Protein AF-A0A2E5NW53-F1 (afdb_monomer_lite)

Foldseek 3Di:
DCPLLVVLVVLLVPDPDQWKKWKKAFPDDPFQQNRWIWIFTGANQHTPFIAGDPRTDRHDPPDDPPDDGDNGDDCVSDHDLNRVSVVLVVLVVQDFPDWDWDADPNRSGTQWIWTHHDPPGPDDTGTMGIGDMGGDDHDDD

pLDDT: mean 92.95, std 7.67, range [52.12, 98.56]

Structure (mmCIF, N/CA/C/O backbone):
data_AF-A0A2E5NW53-F1
#
_entry.id   AF-A0A2E5NW53-F1
#
loop_
_atom_site.group_PDB
_atom_site.id
_atom_site.type_symbol
_atom_site.label_atom_id
_atom_site.label_alt_id
_atom_site.label_comp_id
_atom_site.label_asym_id
_atom_site.label_entity_id
_atom_site.label_seq_id
_atom_site.pdbx_PDB_ins_code
_atom_site.Cartn_x
_atom_site.Cartn_y
_atom_site.Cartn_z
_atom_site.occupancy
_atom_site.B_iso_or_equiv
_atom_site.auth_seq_id
_atom_site.auth_comp_id
_atom_site.auth_asym_id
_atom_site.auth_atom_id
_atom_site.pdbx_PDB_model_num
ATOM 1 N N . MET A 1 1 ? -3.832 -21.902 -1.894 1.00 52.12 1 MET A N 1
ATOM 2 C CA . MET A 1 1 ? -3.038 -20.913 -1.132 1.00 52.12 1 MET A CA 1
ATOM 3 C C . MET A 1 1 ? -3.887 -19.826 -0.452 1.00 52.12 1 MET A C 1
ATOM 5 O O . MET A 1 1 ? -3.320 -19.082 0.332 1.00 52.12 1 MET A O 1
ATOM 9 N N . LEU A 1 2 ? -5.222 -19.782 -0.626 1.00 60.06 2 LEU A N 1
ATOM 10 C CA . LEU A 1 2 ? -6.087 -18.758 -0.003 1.00 60.06 2 LEU A CA 1
ATOM 11 C C . LEU A 1 2 ? -6.259 -18.856 1.530 1.00 60.06 2 LEU A C 1
ATOM 13 O O . LEU A 1 2 ? -6.470 -17.836 2.175 1.00 60.06 2 LEU A O 1
ATOM 17 N N . LEU A 1 3 ? -6.088 -20.041 2.134 1.00 62.88 3 LEU A N 1
ATOM 18 C CA . LEU A 1 3 ? -6.328 -20.259 3.575 1.00 62.88 3 LEU A CA 1
ATOM 19 C C . LEU A 1 3 ? -5.543 -19.306 4.499 1.00 62.88 3 LEU A C 1
ATOM 21 O O . LEU A 1 3 ? -6.038 -18.954 5.564 1.00 62.88 3 LEU A O 1
ATOM 25 N N . GLY A 1 4 ? -4.332 -18.890 4.110 1.00 79.81 4 GLY A N 1
ATOM 26 C CA . GLY A 1 4 ? -3.546 -17.930 4.893 1.00 79.81 4 GLY A CA 1
ATOM 27 C C . GLY A 1 4 ? -4.102 -16.506 4.806 1.00 79.81 4 GLY A C 1
ATOM 28 O O . GLY A 1 4 ? -4.240 -15.837 5.827 1.00 79.81 4 GLY A O 1
ATOM 29 N N . LEU A 1 5 ? -4.474 -16.069 3.600 1.00 91.06 5 LEU A N 1
ATOM 30 C CA . LEU A 1 5 ? -5.009 -14.729 3.346 1.00 91.06 5 LEU A CA 1
ATOM 31 C C . LEU A 1 5 ? -6.331 -14.507 4.095 1.00 91.06 5 LEU A C 1
ATOM 33 O O . LEU A 1 5 ? -6.516 -13.459 4.711 1.00 91.06 5 LEU A O 1
ATOM 37 N N . ASP A 1 6 ? -7.207 -15.514 4.106 1.00 91.50 6 ASP A N 1
ATOM 38 C CA . ASP A 1 6 ? -8.514 -15.445 4.767 1.00 91.50 6 ASP A CA 1
ATOM 39 C C . ASP A 1 6 ? -8.408 -15.287 6.288 1.00 91.50 6 ASP A C 1
ATOM 41 O O . ASP A 1 6 ? -9.122 -14.473 6.874 1.00 91.50 6 ASP A O 1
ATOM 45 N N . ILE A 1 7 ? -7.500 -16.022 6.943 1.00 93.31 7 ILE A N 1
ATOM 46 C CA . ILE A 1 7 ? -7.279 -15.916 8.397 1.00 93.31 7 ILE A CA 1
ATOM 47 C C . ILE A 1 7 ? -6.802 -14.506 8.758 1.00 93.31 7 ILE A C 1
ATOM 49 O O . ILE A 1 7 ? -7.299 -13.892 9.704 1.00 93.31 7 ILE A O 1
ATOM 53 N N . HIS A 1 8 ? -5.863 -13.973 7.981 1.00 95.50 8 HIS A N 1
ATOM 54 C CA . HIS A 1 8 ? -5.326 -12.632 8.179 1.00 95.50 8 HIS A CA 1
ATOM 55 C C . HIS A 1 8 ? -6.377 -11.542 7.923 1.00 95.50 8 HIS A C 1
ATOM 57 O O . HIS A 1 8 ? -6.503 -10.609 8.719 1.00 95.50 8 HIS A O 1
ATOM 63 N N . ARG A 1 9 ? -7.217 -11.713 6.895 1.00 94.81 9 ARG A N 1
ATOM 64 C CA . ARG A 1 9 ? -8.371 -10.847 6.614 1.00 94.81 9 ARG A CA 1
ATOM 65 C C . ARG A 1 9 ? -9.383 -10.857 7.765 1.00 94.81 9 ARG A C 1
ATOM 67 O O . ARG A 1 9 ? -9.870 -9.801 8.164 1.00 94.81 9 ARG A O 1
ATOM 74 N N . GLN A 1 10 ? -9.675 -12.026 8.335 1.00 94.06 10 GLN A N 1
ATOM 75 C CA . GLN A 1 10 ? -10.566 -12.152 9.493 1.00 94.06 10 GLN A CA 1
ATOM 76 C C . GLN A 1 10 ? -9.989 -11.478 10.740 1.00 94.06 10 GLN A C 1
ATOM 78 O O . GLN A 1 10 ? -10.718 -10.780 11.441 1.00 94.06 10 GLN A O 1
ATOM 83 N N . LEU A 1 11 ? -8.688 -11.631 10.999 1.00 94.69 11 LEU A N 1
ATOM 84 C CA . LEU A 1 11 ? -8.025 -10.951 12.112 1.00 94.69 11 LEU A CA 1
ATOM 85 C C . LEU A 1 11 ? -8.082 -9.427 11.936 1.00 94.69 11 LEU A C 1
ATOM 87 O O . LEU A 1 11 ? -8.476 -8.720 12.864 1.00 94.69 11 LEU A O 1
ATOM 91 N N . TRP A 1 12 ? -7.822 -8.931 10.724 1.00 95.50 12 TRP A N 1
ATOM 92 C CA . TRP A 1 12 ? -7.938 -7.508 10.395 1.00 95.50 12 TRP A CA 1
ATOM 93 C C . TRP A 1 12 ? -9.362 -6.958 10.571 1.00 95.50 12 TRP A C 1
ATOM 95 O O . TRP A 1 12 ? -9.553 -5.802 10.960 1.00 95.50 12 TRP A O 1
ATOM 105 N N . ALA A 1 13 ? -10.387 -7.780 10.344 1.00 93.38 13 ALA A N 1
ATOM 106 C CA . ALA A 1 13 ? -11.779 -7.396 10.570 1.00 93.38 13 ALA A CA 1
ATOM 107 C C . ALA A 1 13 ? -12.118 -7.172 12.058 1.00 93.38 13 ALA A C 1
ATOM 109 O O . ALA A 1 13 ? -13.089 -6.483 12.360 1.00 93.38 13 ALA A O 1
ATOM 110 N N . THR A 1 14 ? -11.315 -7.698 12.993 1.00 92.25 14 THR A N 1
ATOM 111 C CA . THR A 1 14 ? -11.500 -7.488 14.445 1.00 92.25 14 THR A CA 1
ATOM 112 C C . THR A 1 14 ? -10.867 -6.202 14.978 1.00 92.25 14 THR A C 1
ATOM 114 O O . THR A 1 14 ? -10.895 -5.948 16.185 1.00 92.25 14 THR A O 1
ATOM 117 N N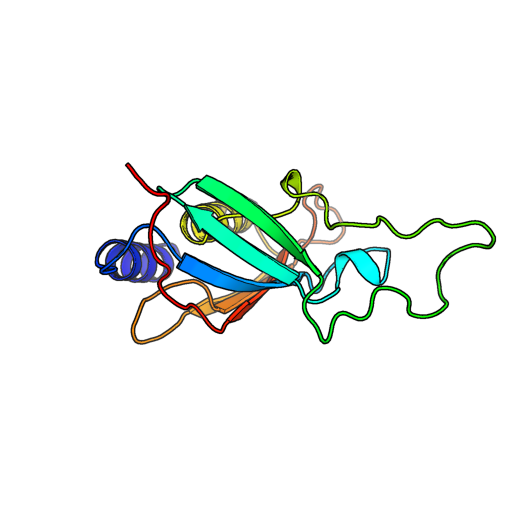 . ARG A 1 15 ? -10.290 -5.379 14.095 1.00 89.88 15 ARG A N 1
ATOM 118 C CA . ARG A 1 15 ? -9.657 -4.111 14.466 1.00 89.88 15 ARG A CA 1
ATOM 119 C C . ARG A 1 15 ? -10.600 -3.209 15.281 1.00 89.88 15 ARG A C 1
ATOM 121 O O . ARG A 1 15 ? -11.804 -3.175 15.030 1.00 89.88 15 ARG A O 1
ATOM 128 N N . PRO A 1 16 ? -10.057 -2.397 16.203 1.00 81.62 16 PRO A N 1
ATOM 129 C CA . PRO A 1 16 ? -10.871 -1.545 17.069 1.00 81.62 16 PRO A CA 1
ATOM 130 C C . PRO A 1 16 ? -11.418 -0.288 16.374 1.00 81.62 16 PRO A C 1
ATOM 132 O O . PRO A 1 16 ? -12.311 0.362 16.910 1.00 81.62 16 PRO A O 1
ATOM 135 N N . SER A 1 17 ? -10.868 0.098 15.217 1.00 86.56 17 SER A N 1
ATOM 136 C CA . SER A 1 17 ? -11.223 1.334 14.514 1.00 86.56 17 SER A CA 1
ATOM 137 C C . SER A 1 17 ? -11.180 1.148 12.999 1.00 86.56 17 SER A C 1
ATOM 139 O O . SER A 1 17 ? -10.268 0.518 12.468 1.00 86.56 17 SER A O 1
ATOM 141 N N . ASN A 1 18 ? -12.130 1.776 12.306 1.00 90.25 18 ASN A N 1
ATOM 142 C CA . ASN A 1 18 ? -12.142 1.921 10.843 1.00 90.25 18 ASN A CA 1
ATOM 143 C C . ASN A 1 18 ? -11.446 3.204 10.365 1.00 90.25 18 ASN A C 1
ATOM 145 O O . ASN A 1 18 ? -11.425 3.494 9.170 1.00 90.25 18 ASN A O 1
ATOM 149 N N . ASN A 1 19 ? -10.894 3.965 11.311 1.00 95.31 19 ASN A N 1
ATOM 150 C CA . ASN A 1 19 ? -10.099 5.156 11.074 1.00 95.31 19 ASN A CA 1
ATOM 151 C C . ASN A 1 19 ? -8.669 4.862 11.512 1.00 95.31 19 ASN A C 1
ATOM 153 O O . ASN A 1 19 ? -8.413 4.598 12.695 1.00 95.31 19 ASN A O 1
ATOM 157 N N . TYR A 1 20 ? -7.741 4.905 10.570 1.00 95.81 20 TYR A N 1
ATOM 158 C CA . TYR A 1 20 ? -6.336 4.634 10.828 1.00 95.81 20 TYR A CA 1
ATOM 159 C C . TYR A 1 20 ? -5.460 5.341 9.802 1.00 95.81 20 TYR A C 1
ATOM 161 O O . TYR A 1 20 ? -5.922 5.787 8.756 1.00 95.81 20 TYR A O 1
ATOM 169 N N . LYS A 1 21 ? -4.175 5.429 10.109 1.00 97.00 21 LYS A N 1
ATOM 170 C CA . LYS A 1 21 ? -3.142 5.780 9.144 1.00 97.00 21 LYS A CA 1
ATOM 171 C C . LYS A 1 21 ? -2.034 4.745 9.172 1.00 97.00 21 LYS A C 1
ATOM 173 O O . LYS A 1 21 ? -1.871 4.064 10.184 1.00 97.00 21 LYS A O 1
ATOM 178 N N . PHE A 1 22 ? -1.301 4.610 8.080 1.00 97.56 22 PHE A N 1
ATOM 179 C CA . PHE A 1 22 ? -0.179 3.685 7.988 1.00 97.56 22 PHE A CA 1
ATOM 180 C C . PHE A 1 22 ? 0.862 4.199 6.994 1.00 97.56 22 PHE A C 1
ATOM 182 O O . PHE A 1 22 ? 0.536 4.913 6.046 1.00 97.56 22 PHE A O 1
ATOM 189 N N . GLY A 1 23 ? 2.120 3.836 7.232 1.00 98.12 23 GLY A N 1
ATOM 190 C CA . GLY A 1 23 ? 3.202 4.063 6.286 1.00 98.12 23 GLY A CA 1
ATOM 191 C C . GLY A 1 23 ? 3.139 3.032 5.167 1.00 98.12 23 GLY A C 1
ATOM 192 O O . GLY A 1 23 ? 2.930 1.844 5.430 1.00 98.12 23 GLY A O 1
ATOM 193 N N . PHE A 1 24 ? 3.334 3.470 3.930 1.00 98.56 24 PHE A N 1
ATOM 194 C CA . PHE A 1 24 ? 3.281 2.609 2.756 1.00 98.56 24 PHE A CA 1
ATOM 195 C C . PHE A 1 24 ? 4.365 2.979 1.744 1.00 98.56 24 PHE A C 1
ATOM 197 O O . PHE A 1 24 ? 4.772 4.136 1.642 1.00 98.56 24 PHE A O 1
ATOM 204 N N . LYS A 1 25 ? 4.830 1.985 0.989 1.00 97.94 25 LYS A N 1
ATOM 205 C CA . LYS A 1 25 ? 5.751 2.171 -0.129 1.00 97.94 25 LYS A CA 1
ATOM 206 C C . LYS A 1 25 ? 5.545 1.082 -1.178 1.00 97.94 25 LYS A C 1
ATOM 208 O O . LYS A 1 25 ? 5.604 -0.103 -0.845 1.00 97.94 25 LYS A O 1
ATOM 213 N N . TRP A 1 26 ? 5.425 1.480 -2.443 1.00 98.00 26 TRP A N 1
ATOM 214 C CA . TRP A 1 26 ? 5.628 0.573 -3.571 1.00 98.00 26 TRP A CA 1
ATOM 215 C C . TRP A 1 26 ? 7.124 0.297 -3.774 1.00 98.00 26 TRP A C 1
ATOM 217 O O . TRP A 1 26 ? 7.973 1.178 -3.638 1.00 98.00 26 TRP A O 1
ATOM 227 N N . ASN A 1 27 ? 7.471 -0.944 -4.100 1.00 96.69 27 ASN A N 1
ATOM 228 C CA . ASN A 1 27 ? 8.833 -1.324 -4.492 1.00 96.69 27 ASN A CA 1
ATOM 229 C C . ASN A 1 27 ? 9.004 -1.376 -6.015 1.00 96.69 27 ASN A C 1
ATOM 231 O O . ASN A 1 27 ? 10.132 -1.433 -6.502 1.00 96.69 27 ASN A O 1
ATOM 235 N N . VAL A 1 28 ? 7.892 -1.350 -6.746 1.00 94.19 28 VAL A N 1
ATOM 236 C CA . VAL A 1 28 ? 7.821 -1.255 -8.204 1.00 94.19 28 VAL A CA 1
ATOM 237 C C . VAL A 1 28 ? 7.417 0.162 -8.599 1.00 94.19 28 VAL A C 1
ATOM 239 O O . VAL A 1 28 ? 6.672 0.818 -7.876 1.00 94.19 28 VAL A O 1
ATOM 242 N N . GLY A 1 29 ? 7.947 0.643 -9.716 1.00 91.69 29 GLY A N 1
ATOM 243 C CA . GLY A 1 29 ? 7.737 2.006 -10.200 1.00 91.69 29 GLY A CA 1
ATOM 244 C C . GLY A 1 29 ? 8.891 2.447 -11.092 1.00 91.69 29 GLY A C 1
ATOM 245 O O . GLY A 1 29 ? 10.060 2.137 -10.812 1.00 91.69 29 GLY A O 1
ATOM 246 N N . ASP A 1 30 ? 8.548 3.166 -12.151 1.00 90.31 30 ASP A N 1
ATOM 247 C CA . ASP A 1 30 ? 9.478 3.700 -13.140 1.00 90.31 30 ASP A CA 1
ATOM 248 C C . ASP A 1 30 ? 10.244 4.898 -12.564 1.00 90.31 30 ASP A C 1
ATOM 250 O O . ASP A 1 30 ? 11.437 5.052 -12.825 1.00 90.31 30 ASP A O 1
ATOM 254 N N . PHE A 1 31 ? 9.599 5.687 -11.700 1.00 91.81 31 PHE A N 1
ATOM 255 C CA . PHE A 1 31 ? 10.177 6.889 -11.095 1.00 91.81 31 PHE A CA 1
ATOM 256 C C . PHE A 1 31 ? 10.404 6.754 -9.586 1.00 91.81 31 PHE A C 1
ATOM 258 O O . PHE A 1 31 ? 9.787 5.930 -8.905 1.00 91.81 31 PHE A O 1
ATOM 265 N N . ALA A 1 32 ? 11.293 7.583 -9.029 1.00 93.00 32 ALA A N 1
ATOM 266 C CA . ALA A 1 32 ? 11.590 7.556 -7.598 1.00 93.00 32 ALA A CA 1
ATOM 267 C C . ALA A 1 32 ? 10.361 7.882 -6.734 1.00 93.00 32 ALA A C 1
ATOM 269 O O . ALA A 1 32 ? 10.119 7.182 -5.751 1.00 93.00 32 ALA A O 1
ATOM 270 N N . TYR A 1 33 ? 9.555 8.881 -7.121 1.00 93.38 33 TYR A N 1
ATOM 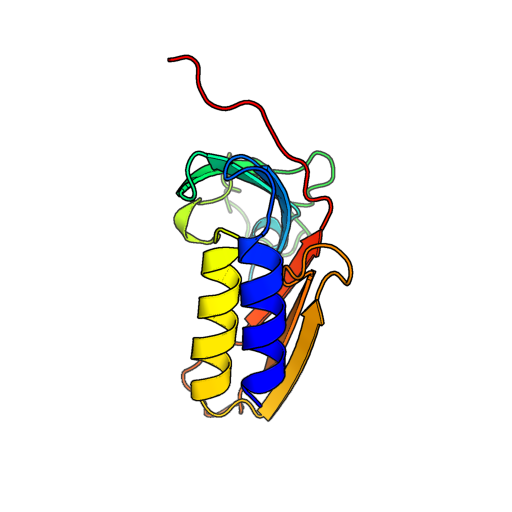271 C CA . TYR A 1 33 ? 8.354 9.279 -6.372 1.00 93.38 33 TYR A CA 1
ATOM 272 C C . TYR A 1 33 ? 7.307 8.162 -6.264 1.00 93.38 33 TYR A C 1
ATOM 274 O O . TYR A 1 33 ? 6.642 8.056 -5.240 1.00 93.38 33 TYR A O 1
ATOM 282 N N . GLU A 1 34 ? 7.194 7.281 -7.260 1.00 94.38 34 GLU A N 1
ATOM 283 C CA . GLU A 1 34 ? 6.256 6.147 -7.224 1.00 94.38 34 GLU A CA 1
ATOM 284 C C . GLU A 1 34 ? 6.646 5.133 -6.141 1.00 94.38 34 GLU A C 1
ATOM 286 O O . GLU A 1 34 ? 5.793 4.505 -5.519 1.00 94.38 34 GLU A O 1
ATOM 291 N N . LYS A 1 35 ? 7.951 5.033 -5.865 1.00 95.81 35 LYS A N 1
ATOM 292 C CA . LYS A 1 35 ? 8.547 4.168 -4.837 1.00 95.81 35 LYS A CA 1
ATOM 293 C C . LYS A 1 35 ? 8.870 4.921 -3.545 1.00 95.81 35 LYS A C 1
ATOM 295 O O . LYS A 1 35 ? 9.554 4.378 -2.667 1.00 95.81 35 LYS A O 1
ATOM 300 N N . ALA A 1 36 ? 8.458 6.181 -3.432 1.00 97.06 36 ALA A N 1
ATOM 301 C CA . ALA A 1 36 ? 8.704 6.976 -2.244 1.00 97.06 36 ALA A CA 1
ATOM 302 C C . ALA A 1 36 ? 7.771 6.543 -1.107 1.00 97.06 36 ALA A C 1
ATOM 304 O O . ALA A 1 36 ? 6.679 6.014 -1.322 1.00 97.06 36 ALA A O 1
ATOM 305 N N . ASN A 1 37 ? 8.221 6.759 0.127 1.00 98.00 37 ASN A N 1
ATOM 306 C CA . ASN A 1 37 ? 7.399 6.476 1.296 1.00 98.00 37 ASN A CA 1
ATOM 307 C C . ASN A 1 37 ? 6.244 7.479 1.371 1.00 98.00 37 ASN A C 1
ATOM 309 O O . ASN A 1 37 ? 6.449 8.687 1.234 1.00 98.00 37 ASN A O 1
ATOM 313 N N . VAL A 1 38 ? 5.052 6.978 1.665 1.00 98.38 38 VAL A N 1
ATOM 314 C CA . VAL A 1 38 ? 3.858 7.787 1.901 1.00 98.38 38 VAL A CA 1
ATOM 315 C C . VAL A 1 38 ? 3.221 7.435 3.237 1.00 98.38 38 VAL A C 1
ATOM 317 O O . VAL A 1 38 ? 3.412 6.340 3.770 1.00 98.38 38 VAL A O 1
ATOM 320 N N . GLU A 1 39 ? 2.432 8.361 3.767 1.00 98.44 39 GLU A N 1
ATOM 321 C CA . GLU A 1 39 ? 1.445 8.085 4.803 1.00 98.44 39 GLU A CA 1
ATOM 322 C C . GLU A 1 39 ? 0.060 8.042 4.149 1.00 98.44 39 GLU A C 1
ATOM 324 O O . GLU A 1 39 ? -0.379 9.011 3.527 1.00 98.44 39 GLU A O 1
ATOM 329 N N . VAL A 1 40 ? -0.626 6.909 4.292 1.00 98.31 40 VAL A N 1
ATOM 330 C CA . VAL A 1 40 ? -2.004 6.726 3.830 1.00 98.31 40 VAL A CA 1
ATOM 331 C C . VAL A 1 40 ? -2.927 6.896 5.025 1.00 98.31 40 VAL A C 1
ATOM 333 O O . VAL A 1 40 ? -2.792 6.198 6.033 1.00 98.31 40 VAL A O 1
ATOM 336 N N . ARG A 1 41 ? -3.889 7.808 4.908 1.00 97.56 41 ARG A N 1
ATOM 337 C CA . ARG A 1 41 ? -4.927 8.058 5.902 1.00 97.56 41 ARG A CA 1
ATOM 338 C C . ARG A 1 41 ? -6.249 7.477 5.426 1.00 97.56 41 ARG A C 1
ATOM 340 O O . ARG A 1 41 ? -6.708 7.776 4.329 1.00 97.56 41 ARG A O 1
ATOM 347 N N . VAL A 1 42 ? -6.878 6.679 6.282 1.00 97.12 42 VAL A N 1
ATOM 348 C CA . VAL A 1 42 ? -8.152 6.010 6.022 1.00 97.12 42 VAL A CA 1
ATOM 349 C C . VAL A 1 42 ? -9.178 6.464 7.052 1.00 97.12 42 VAL A C 1
ATOM 351 O O . VAL A 1 42 ? -8.932 6.376 8.258 1.00 97.12 42 VAL A O 1
ATOM 354 N N . LEU A 1 43 ? -10.335 6.929 6.585 1.00 95.25 43 LEU A N 1
ATOM 355 C CA . LEU A 1 43 ? -11.487 7.289 7.407 1.00 95.25 43 LEU A CA 1
ATOM 356 C C . LEU A 1 43 ? -12.705 6.506 6.927 1.00 95.25 43 LEU A C 1
ATOM 358 O O . LEU A 1 43 ? -13.002 6.474 5.740 1.00 95.25 43 LEU A O 1
ATOM 362 N N . LYS A 1 44 ? -13.422 5.863 7.853 1.00 91.88 44 LYS A N 1
ATOM 363 C CA . LYS A 1 44 ? -14.615 5.051 7.557 1.00 91.88 44 LYS A CA 1
ATOM 364 C C . LYS A 1 44 ? -14.377 4.017 6.436 1.00 91.88 44 LYS A C 1
ATOM 366 O O . LYS A 1 44 ? -15.287 3.726 5.671 1.00 91.88 44 LYS A O 1
ATOM 371 N N . ASN A 1 45 ? -13.181 3.416 6.405 1.00 89.81 45 ASN A N 1
ATOM 372 C CA . ASN A 1 45 ? -12.718 2.460 5.383 1.00 89.81 45 ASN A CA 1
ATOM 373 C C . ASN A 1 45 ? -12.526 3.024 3.962 1.00 89.81 45 ASN A C 1
ATOM 375 O O . ASN A 1 45 ? -12.386 2.243 3.022 1.00 89.81 45 ASN A O 1
ATOM 379 N N . GLU A 1 46 ? -12.451 4.342 3.807 1.00 94.81 46 GLU A N 1
ATOM 380 C CA . GLU A 1 46 ? -12.118 5.014 2.549 1.00 94.81 46 GLU A CA 1
ATOM 381 C C . GLU A 1 46 ? -10.812 5.797 2.707 1.00 94.81 46 GLU A C 1
ATOM 383 O O . GLU A 1 46 ? -10.492 6.268 3.802 1.00 94.81 46 GLU A O 1
ATOM 388 N N . ILE A 1 47 ? -10.029 5.908 1.632 1.00 96.75 47 ILE A N 1
ATOM 389 C CA . ILE A 1 47 ? -8.827 6.748 1.641 1.00 96.75 47 ILE A CA 1
ATOM 390 C C . ILE A 1 47 ? -9.275 8.208 1.751 1.00 96.75 47 ILE A C 1
ATOM 392 O O . ILE A 1 47 ? -9.979 8.712 0.884 1.00 96.75 47 ILE A O 1
ATOM 396 N N . ASP A 1 48 ? -8.856 8.869 2.826 1.00 96.56 48 ASP A N 1
ATOM 397 C CA . ASP A 1 48 ? -9.076 10.299 3.068 1.00 96.56 48 ASP A CA 1
ATOM 398 C C . ASP A 1 48 ? -7.961 11.131 2.430 1.00 96.56 48 ASP A C 1
ATOM 400 O O . ASP A 1 48 ? -8.215 12.146 1.787 1.00 96.56 48 ASP A O 1
ATOM 404 N N . ALA A 1 49 ? -6.713 10.688 2.599 1.00 96.50 49 ALA A N 1
ATOM 405 C CA . ALA A 1 49 ? -5.547 11.376 2.070 1.00 96.50 49 ALA A CA 1
ATOM 406 C C . ALA A 1 49 ? -4.367 10.421 1.888 1.00 96.50 49 ALA A C 1
ATOM 408 O O . ALA A 1 49 ? -4.199 9.463 2.648 1.00 96.50 49 ALA A O 1
ATOM 409 N N . VAL A 1 50 ? -3.509 10.746 0.925 1.00 98.06 50 VAL A N 1
ATOM 410 C CA . VAL A 1 50 ? -2.171 10.172 0.793 1.00 98.06 50 VAL A CA 1
ATOM 411 C C . VAL A 1 50 ? -1.187 11.326 0.703 1.00 98.06 50 VAL A C 1
ATOM 413 O O . VAL A 1 50 ? -1.371 12.240 -0.099 1.00 98.06 50 VAL A O 1
ATOM 416 N N . VAL A 1 51 ? -0.170 11.315 1.556 1.00 97.94 51 VAL A N 1
ATOM 417 C CA . VAL A 1 51 ? 0.835 12.381 1.622 1.00 97.94 51 VAL A CA 1
ATOM 418 C C . VAL A 1 51 ? 2.232 11.787 1.597 1.00 97.94 51 VAL A C 1
ATOM 420 O O . VAL A 1 51 ? 2.447 10.675 2.083 1.00 97.94 51 VAL A O 1
ATOM 423 N N . TRP A 1 52 ? 3.195 12.527 1.048 1.00 97.94 52 TRP A N 1
ATOM 424 C CA . TRP A 1 52 ? 4.605 12.166 1.170 1.00 97.94 52 TRP A CA 1
ATOM 425 C C . TRP A 1 52 ? 4.980 12.046 2.649 1.00 97.94 52 TRP A C 1
ATOM 427 O O . TRP A 1 52 ? 4.662 12.931 3.444 1.00 97.94 52 TRP A O 1
ATOM 437 N N . ALA A 1 53 ? 5.639 10.951 3.024 1.00 97.12 53 ALA A N 1
ATOM 438 C CA . ALA A 1 53 ? 6.185 10.819 4.368 1.00 97.12 53 ALA A CA 1
ATOM 439 C C . ALA A 1 53 ? 7.388 11.761 4.551 1.00 97.12 53 ALA A C 1
ATOM 441 O O . ALA A 1 53 ? 8.067 12.107 3.586 1.00 97.12 53 ALA A O 1
ATOM 442 N N . ASP A 1 54 ? 7.725 12.104 5.797 1.00 94.44 54 ASP A N 1
ATOM 443 C CA . ASP A 1 54 ? 8.863 12.989 6.106 1.00 94.44 54 ASP A CA 1
ATOM 444 C C . ASP A 1 54 ? 10.206 12.479 5.549 1.00 94.44 54 ASP A C 1
ATOM 446 O O . ASP A 1 54 ? 11.129 13.251 5.302 1.00 94.44 54 ASP A O 1
ATOM 450 N N . ASN A 1 55 ? 10.326 11.162 5.358 1.00 94.38 55 ASN A N 1
ATOM 451 C CA . ASN A 1 55 ? 11.501 10.497 4.798 1.00 94.38 55 ASN A CA 1
ATOM 452 C C . ASN A 1 55 ? 11.317 10.068 3.328 1.00 94.38 55 ASN A C 1
ATOM 454 O O . ASN A 1 55 ? 12.022 9.166 2.866 1.00 94.38 55 ASN A O 1
ATOM 458 N N . ALA A 1 56 ? 10.349 10.644 2.612 1.00 96.31 56 ALA A N 1
ATOM 459 C CA . ALA A 1 56 ? 10.115 10.364 1.202 1.00 96.31 56 ALA A CA 1
ATOM 460 C C . ALA A 1 56 ? 11.313 10.804 0.349 1.00 96.31 56 ALA A C 1
ATOM 462 O O . ALA A 1 56 ? 11.806 11.925 0.461 1.00 96.31 56 ALA A O 1
ATOM 463 N N . VAL A 1 57 ? 11.762 9.917 -0.538 1.00 95.38 57 VAL A N 1
ATOM 464 C CA . VAL A 1 57 ? 12.768 10.223 -1.560 1.00 95.38 57 VAL A CA 1
ATOM 465 C C . VAL A 1 57 ? 12.048 10.240 -2.899 1.00 95.38 57 VAL A C 1
ATOM 467 O O . VAL A 1 57 ? 11.768 9.186 -3.458 1.00 95.38 57 VAL A O 1
ATOM 470 N N . THR A 1 58 ? 11.692 11.432 -3.372 1.00 93.81 58 THR A N 1
ATOM 471 C CA . THR A 1 58 ? 10.855 11.615 -4.571 1.00 93.81 58 THR A CA 1
ATOM 472 C C . THR A 1 58 ? 11.650 11.804 -5.863 1.00 93.81 58 THR A C 1
ATOM 474 O O . THR A 1 58 ? 11.061 11.845 -6.938 1.00 93.81 58 THR A O 1
ATOM 477 N N . THR A 1 59 ? 12.978 11.881 -5.765 1.00 92.38 59 THR A N 1
ATOM 478 C CA . THR A 1 59 ? 13.914 11.905 -6.896 1.00 92.38 59 THR A CA 1
ATOM 479 C C . THR A 1 59 ? 15.124 11.038 -6.585 1.00 92.38 59 THR 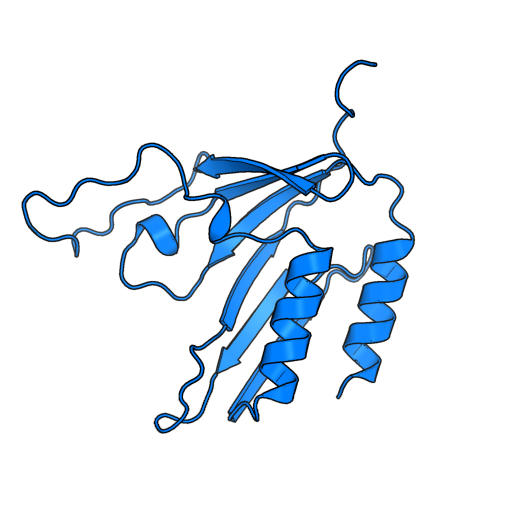A C 1
ATOM 481 O O . THR A 1 59 ? 15.596 11.007 -5.445 1.00 92.38 59 THR A O 1
ATOM 484 N N . ASP A 1 60 ? 15.635 10.345 -7.596 1.00 89.31 60 ASP A N 1
ATOM 485 C CA . ASP A 1 60 ? 16.900 9.605 -7.528 1.00 89.31 60 ASP A CA 1
ATOM 486 C C . ASP A 1 60 ? 17.907 10.037 -8.611 1.00 89.31 60 ASP A C 1
ATOM 488 O O . ASP A 1 60 ? 19.006 9.484 -8.698 1.00 89.31 60 ASP A O 1
ATOM 492 N N . GLY A 1 61 ? 17.560 11.058 -9.403 1.00 84.94 61 GLY A N 1
ATOM 493 C CA . GLY A 1 61 ? 18.388 11.585 -10.483 1.00 84.94 61 GLY A CA 1
ATOM 494 C C . GLY A 1 61 ? 18.244 10.823 -11.801 1.00 84.94 61 GLY A C 1
ATOM 495 O O . GLY A 1 61 ? 18.935 11.162 -12.762 1.00 84.94 61 GLY A O 1
ATOM 496 N N . SER A 1 62 ? 17.364 9.818 -11.868 1.00 84.88 62 SER A N 1
ATOM 497 C CA . SER A 1 62 ? 16.992 9.150 -13.120 1.00 84.88 62 SER A CA 1
ATOM 498 C C . SER A 1 62 ? 15.939 9.922 -13.922 1.00 84.88 62 SER A C 1
ATOM 500 O O . SER A 1 62 ? 15.718 9.620 -15.098 1.00 84.88 62 SER A O 1
ATOM 502 N N . GLU A 1 63 ? 15.306 10.933 -13.318 1.00 87.25 63 GLU A N 1
ATOM 503 C CA . GLU A 1 63 ? 14.235 11.689 -13.955 1.00 87.25 63 GLU A CA 1
ATOM 504 C C . GLU A 1 63 ? 14.739 12.524 -15.156 1.00 87.25 63 GLU A C 1
ATOM 506 O O . GLU A 1 63 ? 15.778 13.189 -15.070 1.00 87.25 63 GLU A O 1
ATOM 511 N N . PRO A 1 64 ? 14.006 12.552 -16.288 1.00 87.50 64 PRO A N 1
ATOM 512 C CA . PRO A 1 64 ? 14.367 13.370 -17.444 1.00 87.50 64 PRO A CA 1
ATOM 513 C C . PRO A 1 64 ? 14.434 14.872 -17.136 1.00 87.50 64 PRO A C 1
ATOM 515 O O . PRO A 1 64 ? 13.727 15.396 -16.275 1.00 87.50 64 PRO A O 1
ATOM 518 N N . ALA A 1 65 ? 15.224 15.615 -17.915 1.00 88.06 65 ALA A N 1
ATOM 519 C CA . ALA A 1 65 ? 15.264 17.071 -17.803 1.00 88.06 65 ALA A CA 1
ATOM 520 C C . ALA A 1 65 ? 13.871 17.689 -18.041 1.00 88.06 65 ALA A C 1
ATOM 522 O O . ALA A 1 65 ? 13.227 17.415 -19.053 1.00 88.06 65 ALA A O 1
ATOM 523 N N . GLY A 1 66 ? 13.422 18.544 -17.118 1.00 86.50 66 GLY A N 1
ATOM 524 C CA . GLY A 1 66 ? 12.090 19.161 -17.160 1.00 86.50 66 GLY A CA 1
ATOM 525 C C . GLY A 1 66 ? 10.965 18.294 -16.582 1.00 86.50 66 GLY A C 1
ATOM 526 O O . GLY A 1 66 ? 9.810 18.717 -16.614 1.00 86.50 66 GLY A O 1
ATOM 527 N N . PHE A 1 67 ? 11.280 17.113 -16.037 1.00 88.50 67 PHE A N 1
ATOM 528 C CA . PHE A 1 67 ? 10.320 16.301 -15.297 1.00 88.50 67 PHE A CA 1
ATOM 529 C C . PHE A 1 67 ? 9.848 17.040 -14.038 1.00 88.50 67 PHE A C 1
ATOM 531 O O . PHE A 1 67 ? 10.656 17.585 -13.286 1.00 88.50 67 PHE A O 1
ATOM 538 N N . THR A 1 68 ? 8.534 17.077 -13.823 1.00 90.06 68 THR A N 1
ATOM 539 C CA . THR A 1 68 ? 7.927 17.726 -12.655 1.00 90.06 68 THR A CA 1
ATOM 540 C C . THR A 1 68 ? 7.434 16.654 -11.702 1.00 90.06 68 THR A C 1
ATOM 542 O O . THR A 1 68 ? 6.583 15.845 -12.063 1.00 90.06 68 THR A O 1
ATOM 545 N N . ILE A 1 69 ? 7.975 16.659 -10.487 1.00 90.31 69 ILE A N 1
ATOM 546 C CA . ILE A 1 69 ? 7.530 15.773 -9.415 1.00 90.31 69 ILE A CA 1
ATOM 547 C C . ILE A 1 69 ? 6.171 16.284 -8.915 1.00 90.31 69 ILE A C 1
ATOM 549 O O . ILE A 1 69 ? 6.051 17.486 -8.665 1.00 90.31 69 ILE A O 1
ATOM 553 N N . PRO A 1 70 ? 5.159 15.416 -8.759 1.00 92.75 70 PRO A N 1
ATOM 554 C CA . PRO A 1 70 ? 3.880 15.811 -8.181 1.00 92.75 70 PRO A CA 1
ATOM 555 C C . PRO A 1 70 ? 4.027 16.361 -6.755 1.00 92.75 70 PRO A C 1
ATOM 557 O O . PRO A 1 70 ? 4.732 15.780 -5.926 1.00 92.75 70 PRO A O 1
ATOM 560 N N . ASP A 1 71 ? 3.298 17.435 -6.440 1.00 94.06 71 ASP A N 1
ATOM 561 C CA . ASP A 1 71 ? 3.280 18.015 -5.087 1.00 94.06 71 ASP A CA 1
ATOM 562 C C . ASP A 1 71 ? 2.738 17.027 -4.040 1.00 94.06 71 ASP A C 1
ATOM 564 O O . ASP A 1 71 ? 3.153 17.045 -2.881 1.00 94.06 71 ASP A O 1
ATOM 568 N N . LEU A 1 72 ? 1.830 16.138 -4.456 1.00 95.44 72 LEU A N 1
ATOM 569 C CA . LEU A 1 72 ? 1.244 15.078 -3.640 1.00 95.44 72 LEU A CA 1
ATOM 570 C C . LEU A 1 72 ? 1.213 13.750 -4.412 1.00 95.44 72 LEU A C 1
ATOM 572 O O . LEU A 1 72 ? 1.095 13.769 -5.641 1.00 95.44 72 LEU A O 1
ATOM 576 N N . PRO A 1 73 ? 1.259 12.603 -3.709 1.00 96.69 73 PRO A N 1
ATOM 577 C CA . PRO A 1 73 ? 0.979 11.308 -4.314 1.00 96.69 73 PRO A CA 1
ATOM 578 C C . PRO A 1 73 ? -0.429 11.280 -4.915 1.00 96.69 73 PRO A C 1
ATOM 580 O O . PRO A 1 73 ? -1.369 11.841 -4.347 1.00 96.69 73 PRO A O 1
ATOM 583 N N . ASN A 1 74 ? -0.597 10.582 -6.034 1.00 95.06 74 ASN A N 1
ATOM 584 C CA . ASN A 1 74 ? -1.921 10.329 -6.584 1.00 95.06 74 ASN A CA 1
ATOM 585 C C . ASN A 1 74 ? -2.644 9.287 -5.719 1.00 95.06 74 ASN A C 1
ATOM 587 O O . ASN A 1 74 ? -2.235 8.132 -5.663 1.00 95.06 74 ASN A O 1
ATOM 591 N N . ALA A 1 75 ? -3.721 9.688 -5.043 1.00 95.06 75 ALA A N 1
ATOM 592 C CA . ALA A 1 75 ? -4.445 8.824 -4.112 1.00 95.06 75 ALA A CA 1
ATOM 593 C C . ALA A 1 75 ? -5.050 7.569 -4.772 1.00 95.06 75 ALA A C 1
ATOM 595 O O . ALA A 1 75 ? -5.257 6.574 -4.079 1.00 95.06 75 ALA A O 1
ATOM 596 N N . GLU A 1 76 ? -5.302 7.596 -6.085 1.00 95.56 76 GLU A N 1
ATOM 597 C CA . GLU A 1 76 ? -5.842 6.455 -6.840 1.00 95.56 76 GLU A CA 1
ATOM 598 C C . GLU A 1 76 ? -4.848 5.288 -6.967 1.00 95.56 76 GLU A C 1
ATOM 600 O O . GLU A 1 76 ? -5.265 4.153 -7.187 1.00 95.56 76 GLU A O 1
ATOM 605 N N . ASP A 1 77 ? -3.551 5.539 -6.763 1.00 95.81 77 ASP A N 1
ATOM 606 C CA . ASP A 1 77 ? -2.496 4.518 -6.834 1.00 95.81 77 ASP A CA 1
ATOM 607 C C . ASP A 1 77 ? -2.302 3.761 -5.506 1.00 95.81 77 ASP A C 1
ATOM 609 O O . ASP A 1 77 ? -1.397 2.930 -5.368 1.00 95.81 77 ASP A O 1
ATOM 613 N N . TYR A 1 78 ? -3.132 4.051 -4.502 1.00 97.69 78 TYR A N 1
ATOM 614 C CA . TYR A 1 78 ? -3.027 3.490 -3.161 1.00 97.69 78 TYR A CA 1
ATOM 615 C C . TYR A 1 78 ? -4.323 2.815 -2.731 1.00 97.69 78 TYR A C 1
ATOM 617 O O . TYR A 1 78 ? -5.406 3.037 -3.266 1.00 97.69 78 TYR A O 1
ATOM 625 N N . TYR A 1 79 ? -4.198 1.971 -1.712 1.00 98.00 79 TYR A N 1
ATOM 626 C CA . TYR A 1 79 ? -5.280 1.127 -1.232 1.00 98.00 79 TYR A CA 1
ATOM 627 C C . TYR A 1 79 ? -5.418 1.257 0.276 1.00 98.00 79 TYR A C 1
ATOM 629 O O . TYR A 1 79 ? -4.441 1.465 0.990 1.00 98.00 79 TYR A O 1
ATOM 637 N N . THR A 1 80 ? -6.631 1.069 0.784 1.00 97.75 80 THR A N 1
ATOM 638 C CA . THR A 1 80 ? -6.816 0.736 2.199 1.00 97.75 80 THR A CA 1
ATOM 639 C C . THR A 1 80 ? -6.220 -0.644 2.487 1.00 97.75 80 THR A C 1
ATOM 641 O O . THR A 1 80 ? -5.948 -1.413 1.565 1.00 97.75 80 THR A O 1
ATOM 644 N N . ILE A 1 81 ? -6.077 -1.023 3.760 1.00 97.19 81 ILE A N 1
ATOM 645 C CA . ILE A 1 81 ? -5.638 -2.385 4.103 1.00 97.19 81 ILE A CA 1
ATOM 646 C C . ILE A 1 81 ? -6.580 -3.446 3.511 1.00 97.19 81 ILE A C 1
ATOM 648 O O . ILE A 1 81 ? -6.119 -4.449 2.971 1.00 97.19 81 ILE A O 1
ATOM 652 N N . ASP A 1 82 ? -7.895 -3.206 3.557 1.00 96.19 82 ASP A N 1
ATOM 653 C CA . ASP A 1 82 ? -8.890 -4.084 2.930 1.00 96.19 82 ASP A CA 1
ATOM 654 C C . ASP A 1 82 ? -8.697 -4.159 1.402 1.00 96.19 82 ASP A C 1
ATOM 656 O O . ASP A 1 82 ? -8.861 -5.222 0.805 1.00 96.19 82 ASP A O 1
ATOM 660 N N . GLY A 1 83 ? -8.292 -3.054 0.768 1.00 97.19 83 GLY A N 1
ATOM 661 C CA . GLY A 1 83 ? -7.910 -3.021 -0.643 1.00 97.19 83 GLY A CA 1
ATOM 662 C C . GLY A 1 83 ? -6.639 -3.822 -0.942 1.00 97.19 83 GLY A C 1
ATOM 663 O O . GLY A 1 83 ? -6.622 -4.574 -1.910 1.00 97.19 83 GLY A O 1
ATOM 664 N N . LEU A 1 84 ? -5.613 -3.763 -0.085 1.00 97.56 84 LEU A N 1
ATOM 665 C CA . LEU A 1 84 ? -4.383 -4.550 -0.262 1.00 97.56 84 LEU A CA 1
ATOM 666 C C . LEU A 1 84 ? -4.647 -6.060 -0.230 1.00 97.56 84 LEU A C 1
ATOM 668 O O . LEU A 1 84 ? -4.033 -6.806 -0.991 1.00 97.56 84 LEU A O 1
ATOM 672 N N . PHE A 1 85 ? -5.591 -6.520 0.596 1.00 97.12 85 PHE A N 1
ATOM 673 C CA . PHE A 1 85 ? -6.030 -7.916 0.553 1.00 97.12 85 PHE A CA 1
ATOM 674 C C . PHE A 1 85 ? -6.607 -8.307 -0.811 1.00 97.12 85 PHE A C 1
ATOM 676 O O . PHE A 1 85 ? -6.381 -9.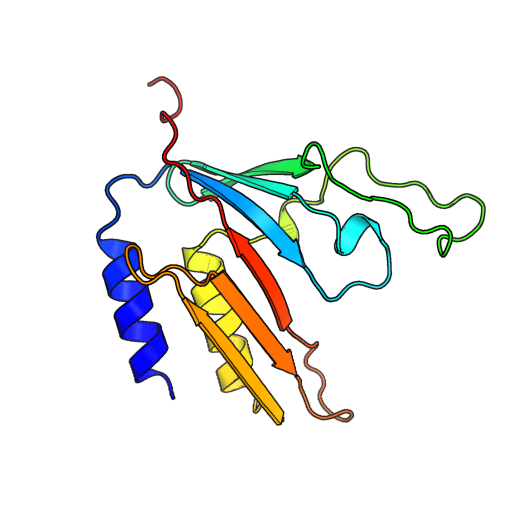436 -1.238 1.00 97.12 85 PHE A O 1
ATOM 683 N N . LYS A 1 86 ? -7.347 -7.411 -1.477 1.00 96.25 86 LYS A N 1
ATOM 684 C CA . LYS A 1 86 ? -7.900 -7.662 -2.817 1.00 96.25 86 LYS A CA 1
ATOM 685 C C . LYS A 1 86 ? -6.813 -7.658 -3.881 1.00 96.25 86 LYS A C 1
ATOM 687 O O . LYS A 1 86 ? -6.770 -8.578 -4.679 1.00 96.25 86 LYS A O 1
ATOM 692 N N . VAL A 1 87 ? -5.890 -6.696 -3.830 1.00 96.44 87 VAL A N 1
ATOM 693 C CA . VAL A 1 87 ? -4.736 -6.642 -4.745 1.00 96.44 87 VAL A CA 1
ATOM 694 C C . VAL A 1 87 ? -3.929 -7.941 -4.680 1.00 96.44 87 VAL A C 1
ATOM 696 O O . VAL A 1 87 ? -3.562 -8.494 -5.712 1.00 96.44 87 VAL A O 1
ATOM 699 N N . ILE A 1 88 ? -3.677 -8.460 -3.472 1.00 96.81 88 ILE A N 1
ATOM 700 C CA . ILE A 1 88 ? -2.995 -9.749 -3.300 1.00 96.81 88 ILE A CA 1
ATOM 701 C C . ILE A 1 88 ? -3.839 -10.894 -3.873 1.00 96.81 88 ILE A C 1
ATOM 703 O O . ILE A 1 88 ? -3.298 -11.726 -4.589 1.00 96.81 88 ILE A O 1
ATOM 707 N N . GLU A 1 89 ? -5.136 -10.957 -3.567 1.00 95.88 89 GLU A N 1
ATOM 708 C CA . GLU A 1 89 ? -6.039 -12.011 -4.056 1.00 95.88 89 GLU A CA 1
ATOM 709 C C . GLU A 1 89 ? -6.098 -12.053 -5.591 1.00 95.88 89 GLU A C 1
ATOM 711 O O . GLU A 1 89 ? -5.819 -13.091 -6.185 1.00 95.88 89 GLU A O 1
ATOM 716 N N . GLU A 1 90 ? -6.331 -10.909 -6.235 1.00 95.06 90 GLU A N 1
ATOM 717 C CA . GLU A 1 90 ? -6.368 -10.775 -7.695 1.00 95.06 90 GLU A CA 1
ATOM 718 C C . GLU A 1 90 ? -5.031 -11.166 -8.342 1.00 95.06 90 GLU A C 1
ATOM 720 O O . GLU A 1 90 ? -5.002 -11.839 -9.376 1.00 95.06 90 GLU A O 1
ATOM 725 N N . ALA A 1 91 ? -3.908 -10.793 -7.719 1.00 95.19 91 ALA A N 1
ATOM 726 C CA . ALA A 1 91 ? -2.586 -11.166 -8.204 1.00 95.19 91 ALA A CA 1
ATOM 727 C C . ALA A 1 91 ? -2.317 -12.677 -8.074 1.00 95.19 91 ALA A C 1
ATOM 729 O O . ALA A 1 91 ? -1.699 -13.265 -8.958 1.00 95.19 91 ALA A O 1
ATOM 730 N N . LEU A 1 92 ? -2.800 -13.322 -7.006 1.00 94.19 92 LEU A N 1
ATOM 731 C CA . LEU A 1 92 ? -2.694 -14.775 -6.822 1.00 94.19 92 LEU A CA 1
ATOM 732 C C . LEU A 1 92 ? -3.545 -15.557 -7.826 1.00 94.19 92 LEU A C 1
ATOM 734 O O . LEU A 1 92 ? -3.124 -16.625 -8.269 1.00 94.19 92 LEU A O 1
ATOM 738 N N . ASP A 1 93 ? -4.706 -15.022 -8.195 1.00 94.06 93 ASP A N 1
ATOM 739 C CA . ASP A 1 93 ? -5.599 -15.625 -9.189 1.00 94.06 93 ASP A CA 1
ATOM 740 C C . ASP A 1 93 ? -5.072 -15.484 -10.630 1.00 94.06 93 ASP A C 1
ATOM 742 O O . ASP A 1 93 ? -5.574 -16.136 -11.546 1.00 94.06 93 ASP A O 1
ATOM 746 N N . SER A 1 94 ? -4.026 -14.676 -10.826 1.00 94.31 94 SER A N 1
ATOM 747 C CA . SER A 1 94 ? -3.434 -14.345 -12.129 1.00 94.31 94 SER A CA 1
ATOM 748 C C . SER A 1 94 ? -2.181 -15.175 -12.478 1.00 94.31 94 SER A C 1
ATOM 750 O O . SER A 1 94 ? -1.343 -14.731 -13.258 1.00 94.31 94 SER A O 1
ATOM 752 N N . ASP A 1 95 ? -2.043 -16.371 -11.896 1.00 93.50 95 ASP A N 1
ATOM 753 C CA . ASP A 1 95 ? -0.944 -17.336 -12.121 1.00 93.50 95 ASP A CA 1
ATOM 754 C C . ASP A 1 95 ? 0.479 -16.741 -11.968 1.00 93.50 95 ASP A C 1
ATOM 756 O O . ASP A 1 95 ? 1.275 -16.705 -12.915 1.00 93.50 95 ASP A O 1
ATOM 760 N N . PRO A 1 96 ? 0.830 -16.225 -10.773 1.00 96.00 96 PRO A N 1
ATOM 761 C CA . PRO A 1 96 ? 2.141 -15.639 -10.535 1.00 96.00 96 PRO A CA 1
ATOM 762 C C . PRO A 1 96 ? 3.246 -16.700 -10.519 1.00 96.00 96 PRO A C 1
ATOM 764 O O . PRO A 1 96 ? 3.099 -17.798 -9.982 1.00 96.00 96 PRO A O 1
ATOM 767 N N . SER A 1 97 ? 4.420 -16.320 -11.020 1.00 96.31 97 SER A N 1
ATOM 768 C CA . SER A 1 97 ? 5.619 -17.166 -11.015 1.00 96.31 97 SER A CA 1
ATOM 769 C C . SER A 1 97 ? 6.291 -17.244 -9.639 1.00 96.31 97 SER A C 1
ATOM 771 O O . SER A 1 97 ? 6.924 -18.247 -9.300 1.00 96.31 97 SER A O 1
ATOM 773 N N . ARG A 1 98 ? 6.137 -16.194 -8.824 1.00 95.56 98 ARG A N 1
ATOM 774 C CA . ARG A 1 98 ? 6.669 -16.112 -7.464 1.00 95.56 98 ARG A CA 1
ATOM 775 C C . ARG A 1 98 ? 5.700 -15.372 -6.565 1.00 95.56 98 ARG A C 1
ATOM 777 O O . ARG A 1 98 ? 5.157 -14.341 -6.942 1.00 95.56 98 ARG A O 1
ATOM 784 N N . VAL A 1 99 ? 5.550 -15.874 -5.343 1.00 96.31 99 VAL A N 1
ATOM 785 C CA . VAL A 1 99 ? 4.710 -15.272 -4.309 1.00 96.31 99 VAL A CA 1
ATOM 786 C C . VAL A 1 99 ? 5.452 -15.280 -2.979 1.00 96.31 99 VAL A C 1
ATOM 788 O O . VAL A 1 99 ? 5.916 -16.321 -2.517 1.00 96.31 99 VAL A O 1
ATOM 791 N N . SER A 1 100 ? 5.514 -14.121 -2.333 1.00 96.94 100 SER A N 1
ATOM 792 C CA . SER A 1 100 ? 5.902 -13.966 -0.936 1.00 96.94 100 SER A CA 1
ATOM 793 C C . SER A 1 100 ? 5.051 -12.869 -0.312 1.00 96.94 100 SER A C 1
ATOM 795 O O . SER A 1 100 ? 5.118 -11.721 -0.738 1.00 96.94 100 SER A O 1
ATOM 797 N N . VAL A 1 101 ? 4.268 -13.210 0.709 1.00 96.69 101 VAL A N 1
ATOM 7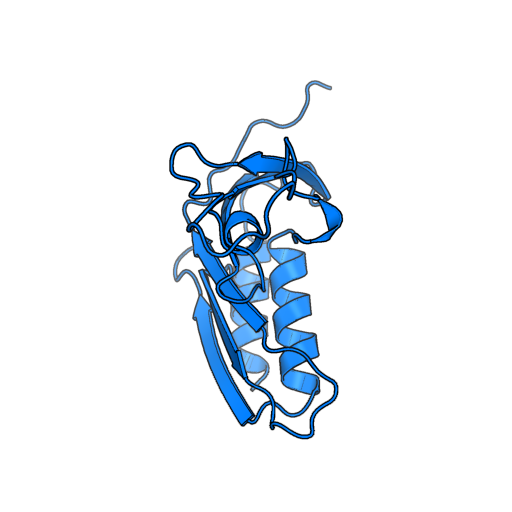98 C CA . VAL A 1 101 ? 3.391 -12.260 1.405 1.00 96.69 101 VAL A CA 1
ATOM 799 C C . VAL A 1 101 ? 3.697 -12.306 2.896 1.00 96.69 101 VAL A C 1
ATOM 801 O O . VAL A 1 101 ? 3.797 -13.385 3.482 1.00 96.69 101 VAL A O 1
ATOM 804 N N . GLY A 1 102 ? 3.878 -11.132 3.492 1.00 96.38 102 GLY A N 1
ATOM 805 C CA . GLY A 1 102 ? 4.050 -10.941 4.924 1.00 96.38 102 GLY A CA 1
ATOM 806 C C . GLY A 1 102 ? 2.796 -10.338 5.539 1.00 96.38 102 GLY A C 1
ATOM 807 O O . GLY A 1 102 ? 2.148 -9.482 4.939 1.00 96.38 102 GLY A O 1
ATOM 808 N N . PHE A 1 103 ? 2.478 -10.762 6.758 1.00 96.25 103 PHE A N 1
ATOM 809 C CA . PHE A 1 103 ? 1.368 -10.221 7.533 1.00 96.25 103 PHE A CA 1
ATOM 810 C C . PHE A 1 103 ? 1.834 -9.836 8.929 1.00 96.25 103 PHE A C 1
ATOM 812 O O . PHE A 1 103 ? 2.760 -10.436 9.481 1.00 96.25 103 PHE A O 1
ATOM 819 N N . ASP A 1 104 ? 1.168 -8.848 9.510 1.00 95.00 104 ASP A N 1
ATOM 820 C CA . ASP A 1 104 ? 1.323 -8.529 10.919 1.00 95.00 104 ASP A CA 1
ATOM 821 C C . ASP A 1 104 ? 0.705 -9.640 11.780 1.00 95.00 104 ASP A C 1
ATOM 823 O O . ASP A 1 104 ? -0.410 -10.102 11.526 1.00 95.00 104 ASP A O 1
ATOM 827 N N . SER A 1 105 ? 1.424 -10.085 12.809 1.00 90.62 105 SER A N 1
ATOM 828 C CA . SER A 1 105 ? 0.991 -11.209 13.645 1.00 90.62 105 SER A CA 1
ATOM 829 C C . SER A 1 105 ? -0.095 -10.845 14.658 1.00 90.62 105 SER A C 1
ATOM 831 O O . SER A 1 105 ? -0.744 -11.744 15.189 1.00 90.62 105 SER A O 1
ATOM 833 N N . VAL A 1 106 ? -0.293 -9.554 14.941 1.00 89.62 106 VAL A N 1
ATOM 834 C CA . VAL A 1 106 ? -1.234 -9.068 15.958 1.00 89.62 106 VAL A CA 1
ATOM 835 C C . VAL A 1 106 ? -2.547 -8.643 15.313 1.00 89.62 106 VAL A C 1
ATOM 837 O O . VAL A 1 106 ? -3.619 -9.034 15.767 1.00 89.62 106 VAL A O 1
ATOM 840 N N . PHE A 1 107 ? -2.465 -7.855 14.247 1.00 90.69 107 PHE A N 1
ATOM 841 C CA . PHE A 1 107 ? -3.608 -7.246 13.574 1.00 90.69 107 PHE A CA 1
ATOM 842 C C . PHE A 1 107 ? -3.937 -7.904 12.235 1.00 90.69 107 PHE A C 1
ATOM 844 O O . PHE A 1 107 ? -4.990 -7.630 11.670 1.00 90.69 107 PHE A O 1
ATOM 851 N N . GLY A 1 108 ? -3.062 -8.761 11.709 1.00 93.62 108 GLY A N 1
ATOM 852 C CA . GLY A 1 108 ? -3.332 -9.547 10.508 1.00 93.62 108 GLY A CA 1
ATOM 853 C C . GLY A 1 108 ? -3.251 -8.790 9.187 1.00 93.62 108 GLY A C 1
ATOM 854 O O . GLY A 1 108 ? -3.430 -9.417 8.154 1.00 93.62 108 GLY A O 1
ATOM 855 N N . PHE A 1 109 ? -2.978 -7.484 9.164 1.00 95.56 109 PHE A N 1
ATOM 856 C CA . PHE A 1 109 ? -2.884 -6.746 7.900 1.00 95.56 109 PHE A CA 1
ATOM 857 C C . PHE A 1 109 ? -1.652 -7.167 7.075 1.00 95.56 109 PHE A C 1
ATOM 859 O O . PHE A 1 109 ? -0.647 -7.584 7.661 1.00 95.56 109 PHE A O 1
ATOM 866 N N . PRO A 1 110 ? -1.681 -7.045 5.732 1.00 97.31 110 PRO A N 1
ATOM 867 C CA . PRO A 1 110 ? -0.520 -7.326 4.896 1.00 97.31 110 PRO A CA 1
ATOM 868 C C . PRO A 1 110 ? 0.581 -6.299 5.165 1.00 97.31 110 PRO A C 1
ATOM 870 O O . PRO A 1 110 ? 0.367 -5.104 4.979 1.00 97.31 110 PRO A O 1
ATOM 873 N N . THR A 1 111 ? 1.757 -6.753 5.593 1.00 97.81 111 THR A N 1
ATOM 874 C CA . THR A 1 111 ? 2.928 -5.895 5.846 1.00 97.81 111 THR A CA 1
ATOM 875 C C . THR A 1 111 ? 3.872 -5.840 4.654 1.00 97.81 111 THR A C 1
ATOM 877 O O . THR A 1 111 ? 4.628 -4.880 4.498 1.00 97.81 111 THR A O 1
ATOM 880 N N . SER A 1 112 ? 3.832 -6.850 3.787 1.00 97.94 112 SER A N 1
ATOM 881 C CA . SER A 1 112 ? 4.572 -6.857 2.531 1.00 97.94 112 SER A CA 1
ATOM 882 C C . SER A 1 112 ? 3.956 -7.809 1.517 1.00 97.94 112 SER A C 1
ATOM 884 O O . SER A 1 112 ? 3.355 -8.824 1.873 1.00 97.94 112 SER A O 1
ATOM 886 N N . ALA A 1 113 ? 4.167 -7.509 0.241 1.00 98.06 113 ALA A N 1
ATOM 887 C CA . ALA A 1 113 ? 3.958 -8.456 -0.842 1.00 98.06 113 ALA A CA 1
ATOM 888 C C . ALA A 1 113 ? 5.114 -8.360 -1.840 1.00 98.06 113 ALA A C 1
ATOM 890 O O . ALA A 1 113 ? 5.656 -7.281 -2.090 1.00 98.06 113 ALA A O 1
ATOM 891 N N . VAL A 1 114 ? 5.496 -9.503 -2.394 1.00 98.12 114 VAL A N 1
ATOM 892 C CA . VAL A 1 114 ? 6.340 -9.648 -3.579 1.00 98.12 114 VAL A CA 1
ATOM 893 C C . VAL A 1 114 ? 5.686 -10.734 -4.419 1.00 98.12 114 VAL A C 1
ATOM 895 O O . VAL A 1 114 ? 5.765 -11.918 -4.083 1.00 98.12 114 VAL A O 1
ATOM 898 N N . ILE A 1 115 ? 4.981 -10.316 -5.461 1.00 97.69 115 ILE A N 1
ATOM 899 C CA . ILE A 1 115 ? 4.299 -11.187 -6.410 1.00 97.69 115 ILE A CA 1
ATOM 900 C C . ILE A 1 115 ? 4.840 -10.838 -7.792 1.00 97.69 115 ILE A C 1
ATOM 902 O O . ILE A 1 115 ? 4.643 -9.720 -8.263 1.00 97.69 115 ILE A O 1
ATOM 906 N N . GLU A 1 116 ? 5.560 -11.782 -8.393 1.00 97.56 116 GLU A N 1
ATOM 907 C CA . GLU A 1 116 ? 6.220 -11.607 -9.690 1.00 97.56 116 GLU A CA 1
ATOM 908 C C . GLU A 1 116 ? 5.525 -12.483 -10.733 1.00 97.56 116 GLU A C 1
ATOM 910 O O . GLU A 1 116 ? 5.273 -13.675 -10.498 1.00 97.56 116 GLU A O 1
ATOM 915 N N . PHE A 1 117 ? 5.247 -11.919 -11.901 1.00 96.94 117 PHE A N 1
ATOM 916 C CA . PHE A 1 117 ? 4.614 -12.632 -13.005 1.00 96.94 117 PHE A CA 1
ATOM 917 C C . PHE A 1 117 ? 5.639 -13.114 -14.043 1.00 96.94 117 PHE A C 1
ATOM 919 O O . PHE A 1 117 ? 6.735 -12.559 -14.145 1.00 96.94 117 PHE A O 1
ATOM 926 N N . PRO A 1 118 ? 5.313 -14.162 -14.825 1.00 96.56 118 PRO A N 1
ATOM 927 C CA . PRO A 1 118 ? 6.134 -14.560 -15.964 1.00 96.56 118 PRO A CA 1
ATOM 928 C C . PRO A 1 118 ? 6.388 -13.386 -16.933 1.00 96.56 118 PRO A C 1
ATOM 930 O O . PRO A 1 118 ? 5.499 -12.553 -17.108 1.00 96.56 118 PRO A O 1
ATOM 933 N N . PRO A 1 119 ? 7.545 -13.322 -17.622 1.00 93.19 119 PRO A N 1
ATOM 934 C CA . PRO A 1 119 ? 7.862 -12.220 -18.541 1.00 93.19 119 PRO A CA 1
ATOM 935 C C . PRO A 1 119 ? 6.880 -12.038 -19.711 1.00 93.19 119 PRO A C 1
ATOM 937 O O . PRO A 1 119 ? 6.842 -10.973 -20.319 1.00 93.19 119 PRO A O 1
ATOM 940 N N . ASP A 1 120 ? 6.131 -13.083 -20.065 1.00 94.12 120 ASP A N 1
ATOM 941 C CA . ASP A 1 120 ? 5.093 -13.095 -21.099 1.00 94.12 120 ASP A CA 1
ATOM 942 C C . ASP A 1 120 ? 3.681 -12.794 -20.560 1.00 94.12 120 ASP A C 1
ATOM 944 O O . ASP A 1 120 ? 2.716 -12.765 -21.328 1.00 94.12 120 ASP A O 1
ATOM 948 N N . SER A 1 121 ? 3.553 -12.535 -19.256 1.00 94.12 121 SER A N 1
ATOM 949 C CA . SER A 1 121 ? 2.304 -12.120 -18.622 1.00 94.12 121 SER A CA 1
ATOM 950 C C . SER A 1 121 ? 1.917 -10.689 -18.998 1.00 94.12 121 SER A C 1
ATOM 952 O O . SER A 1 121 ? 2.757 -9.819 -19.219 1.00 94.12 121 SER A O 1
ATOM 954 N N . GLN A 1 122 ? 0.610 -10.423 -19.024 1.00 94.19 122 GLN A N 1
ATOM 955 C CA . GLN A 1 122 ? 0.067 -9.063 -19.141 1.00 94.19 122 GLN A CA 1
ATOM 956 C C . GLN A 1 122 ? -0.062 -8.365 -17.778 1.00 94.19 122 GLN A C 1
ATOM 958 O O . GLN A 1 122 ? -0.362 -7.171 -17.721 1.00 94.19 122 GLN A O 1
ATOM 963 N N . HIS A 1 123 ? 0.138 -9.101 -16.683 1.00 94.12 123 HIS A N 1
ATOM 964 C CA . HIS A 1 123 ? 0.055 -8.578 -15.327 1.00 94.12 123 HIS A CA 1
ATOM 965 C C . HIS A 1 123 ? 1.377 -7.928 -14.921 1.00 94.12 123 HIS A C 1
ATOM 967 O O . HIS A 1 123 ? 2.456 -8.425 -15.237 1.00 94.12 123 HIS A O 1
ATOM 973 N N . LYS A 1 124 ? 1.282 -6.806 -14.206 1.00 92.50 124 LYS A N 1
ATOM 974 C CA . LYS A 1 124 ? 2.440 -6.142 -13.606 1.00 92.50 124 LYS A CA 1
ATOM 975 C C . LYS A 1 124 ? 2.747 -6.765 -12.251 1.00 92.50 124 LYS A C 1
ATOM 977 O O . LYS A 1 124 ? 1.823 -7.094 -11.508 1.00 92.50 124 LYS A O 1
ATOM 982 N N . ASP A 1 125 ? 4.029 -6.854 -11.919 1.00 96.19 125 ASP A N 1
ATOM 983 C CA . ASP A 1 125 ? 4.476 -7.283 -10.597 1.00 96.19 125 ASP A CA 1
ATOM 984 C C . ASP A 1 125 ? 3.853 -6.421 -9.495 1.00 96.19 125 ASP A C 1
ATOM 986 O O . ASP A 1 125 ? 3.743 -5.197 -9.613 1.00 96.19 125 ASP A O 1
ATOM 990 N N . VAL A 1 126 ? 3.485 -7.064 -8.391 1.00 97.06 126 VAL A N 1
ATOM 991 C CA . VAL A 1 126 ? 2.989 -6.392 -7.192 1.00 97.06 126 VAL A CA 1
ATOM 992 C C . VAL A 1 126 ? 4.066 -6.494 -6.132 1.00 97.06 126 VAL A C 1
ATOM 994 O O . VAL A 1 126 ? 4.348 -7.578 -5.616 1.00 97.06 126 VAL A O 1
ATOM 997 N N . SER A 1 127 ? 4.656 -5.361 -5.754 1.00 98.12 127 SER A N 1
ATOM 998 C CA . SER A 1 127 ? 5.532 -5.343 -4.590 1.00 98.12 127 SER A CA 1
ATOM 999 C C . SER A 1 127 ? 5.412 -4.085 -3.754 1.00 98.12 127 SER A C 1
ATOM 1001 O O . SER A 1 127 ? 5.554 -2.977 -4.265 1.00 98.12 127 SER A O 1
ATOM 1003 N N . PHE A 1 128 ? 5.196 -4.268 -2.452 1.00 98.50 128 PHE A N 1
ATOM 1004 C CA . PHE A 1 128 ? 5.040 -3.174 -1.500 1.00 98.50 128 PHE A CA 1
ATOM 1005 C C . PHE A 1 128 ? 5.496 -3.539 -0.085 1.00 98.50 128 PHE A C 1
ATOM 1007 O O . PHE A 1 128 ? 5.643 -4.715 0.263 1.00 98.50 128 PHE A O 1
ATOM 1014 N N . PHE A 1 129 ? 5.639 -2.502 0.741 1.00 98.25 129 PHE A N 1
ATOM 1015 C CA . PHE A 1 129 ? 5.679 -2.574 2.199 1.00 98.25 129 PHE A CA 1
ATOM 1016 C C . PHE A 1 129 ? 4.587 -1.691 2.808 1.00 98.25 129 PHE A C 1
ATOM 1018 O O . PHE A 1 129 ? 4.349 -0.578 2.343 1.00 98.25 129 PHE A O 1
ATOM 1025 N N . ALA A 1 130 ? 3.965 -2.177 3.880 1.00 97.75 130 ALA A N 1
ATOM 1026 C CA . ALA A 1 130 ? 3.022 -1.438 4.709 1.00 97.75 130 ALA A CA 1
ATOM 1027 C C . ALA A 1 130 ? 3.384 -1.635 6.187 1.00 97.75 130 ALA A C 1
ATOM 1029 O O . ALA A 1 130 ? 3.653 -2.751 6.635 1.00 97.75 130 ALA A O 1
ATOM 1030 N N . ALA A 1 131 ? 3.422 -0.554 6.958 1.00 95.38 131 ALA A N 1
ATOM 1031 C CA . ALA A 1 131 ? 3.872 -0.591 8.344 1.00 95.38 131 ALA A CA 1
ATOM 1032 C C . ALA A 1 131 ? 3.271 0.549 9.170 1.00 95.38 131 ALA A C 1
ATOM 1034 O O . ALA A 1 131 ? 2.577 1.420 8.654 1.00 95.38 131 ALA A O 1
ATOM 1035 N N . GLN A 1 132 ? 3.587 0.559 10.469 1.00 92.06 132 GLN A N 1
ATOM 1036 C CA . GLN A 1 132 ? 3.268 1.667 11.378 1.00 92.06 132 GLN A CA 1
ATOM 1037 C C . GLN A 1 132 ? 1.777 2.028 11.380 1.00 92.06 132 GLN A C 1
ATOM 1039 O O . GLN A 1 132 ? 1.411 3.200 11.318 1.00 92.06 132 GLN A O 1
ATOM 1044 N N . ILE A 1 133 ? 0.911 1.015 11.436 1.00 93.94 133 ILE A N 1
ATOM 1045 C CA . ILE A 1 133 ? -0.524 1.258 11.508 1.00 93.94 133 ILE A CA 1
ATOM 1046 C C . ILE A 1 133 ? -0.892 1.875 12.858 1.00 93.94 133 ILE A C 1
ATOM 1048 O O . ILE A 1 133 ? -0.551 1.349 13.919 1.00 93.94 133 ILE A O 1
ATOM 1052 N N . VAL A 1 134 ? -1.578 3.013 12.820 1.00 93.44 134 VAL A N 1
ATOM 1053 C CA . VAL A 1 134 ? -1.973 3.771 14.007 1.00 93.44 134 VAL A CA 1
ATOM 1054 C C . VAL A 1 134 ? -3.447 4.158 13.880 1.00 93.44 134 VAL A C 1
ATOM 1056 O O . VAL A 1 134 ? -3.821 4.791 12.889 1.00 93.44 134 VAL A O 1
ATOM 1059 N N . PRO A 1 135 ? -4.306 3.814 14.858 1.00 93.19 135 PRO A N 1
ATOM 1060 C CA . PRO A 1 135 ? -5.673 4.320 14.908 1.00 93.19 135 PRO A CA 1
ATOM 1061 C C . PRO A 1 135 ? -5.688 5.846 15.006 1.00 93.19 135 PRO A C 1
ATOM 1063 O O . PRO A 1 135 ? -4.896 6.431 15.744 1.00 93.19 135 PRO A O 1
ATOM 1066 N N . ILE A 1 136 ? -6.619 6.494 14.311 1.00 93.50 136 ILE A N 1
ATOM 1067 C CA . ILE A 1 136 ? -6.782 7.952 14.363 1.00 93.50 136 ILE A CA 1
ATOM 1068 C C . ILE A 1 136 ? -8.213 8.330 14.752 1.00 93.50 136 ILE A C 1
ATOM 1070 O O . ILE A 1 136 ? -9.140 7.556 14.493 1.00 93.50 136 ILE A O 1
ATOM 1074 N N . PRO A 1 137 ? -8.425 9.516 15.352 1.00 88.06 137 PRO A N 1
ATOM 1075 C CA . PRO A 1 137 ? -9.766 10.044 15.559 1.00 88.06 137 PRO A CA 1
ATOM 1076 C C . PRO A 1 137 ? -10.527 10.140 14.234 1.00 88.06 137 PRO A C 1
ATOM 1078 O O . PRO A 1 137 ? -9.951 10.475 13.194 1.00 88.06 137 PRO A O 1
ATOM 1081 N N . GLY A 1 138 ? -11.827 9.850 14.281 1.00 76.06 138 GLY A N 1
ATOM 1082 C CA . GLY A 1 138 ? -12.711 10.113 13.150 1.00 76.06 138 GLY A CA 1
ATOM 1083 C C . GLY A 1 138 ? -12.868 11.612 12.881 1.00 76.06 138 GLY A C 1
ATOM 1084 O O . GLY A 1 138 ? -12.485 12.430 13.723 1.00 76.06 138 GLY A O 1
ATOM 1085 N N . PRO A 1 139 ? -13.434 11.985 11.720 1.00 73.62 139 PRO A N 1
ATOM 1086 C CA . PRO A 1 139 ? -13.844 13.365 11.499 1.00 73.62 139 PRO A CA 1
ATOM 1087 C C . PRO A 1 139 ? -14.865 13.779 12.581 1.00 73.62 139 PRO A C 1
ATOM 1089 O O . PRO A 1 139 ? -15.598 12.909 13.065 1.00 73.62 139 PRO A O 1
ATOM 1092 N N . PRO A 1 140 ? -14.911 15.066 12.978 1.00 65.69 140 PRO A N 1
ATOM 1093 C CA . PRO A 1 140 ? -15.971 15.579 13.846 1.00 65.69 140 PRO A CA 1
ATOM 1094 C C . PRO A 1 140 ? -17.354 15.245 13.264 1.00 65.69 140 PRO A C 1
ATOM 1096 O O . PRO A 1 140 ? -17.508 15.257 12.040 1.00 65.69 140 PRO A O 1
ATOM 1099 N N . GLU A 1 141 ? -18.319 14.924 14.132 1.00 57.69 141 GLU A N 1
ATOM 1100 C CA . GLU A 1 141 ? -19.730 14.745 13.743 1.00 57.69 141 GLU A CA 1
ATOM 1101 C C . GLU A 1 141 ? -20.369 16.044 13.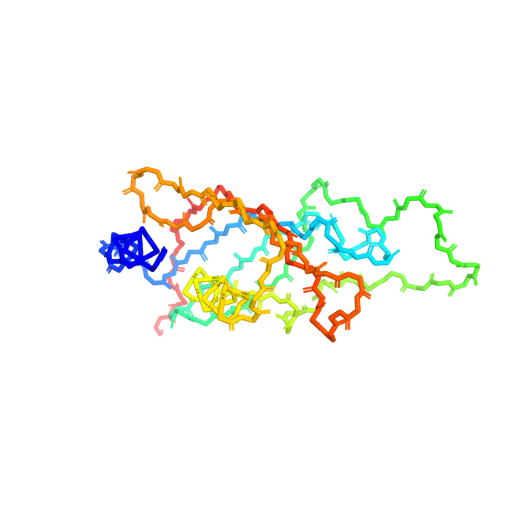237 1.00 57.69 141 GLU A C 1
ATOM 1103 O O . GLU A 1 141 ? -20.046 17.125 13.789 1.00 57.69 141 GLU A O 1
#

Sequence (141 aa):
MLLGLDIHRQLWATRPSNNYKFGFKWNVGDFAYEKANVEVRVLKNEIDAVVWADNAVTTDGSEPAGFTIPDLPNAEDYYTIDGLFKVIEEALDSDPSRVSVGFDSVFGFPTSAVIEFPPDSQHKDVSFFAAQIVPIPGPPE

Secondary structure (DSSP, 8-state):
-HHHHHHHHHHHHT-S-S-EEEEEEES--SSTGGGS-EEEEEETTEEEEEEE-TT-----S-SPTT----SS--GGG---HHHHHHHHHHHHTT--SEEEEEE-TTT--EEEEEEE--TT-SSPPEEEEEEEEEE-PPPP-

Radius of gyration: 15.94 Å; chains: 1; bounding box: 38×40×38 Å